Protein AF-A0A946VMZ0-F1 (afdb_monomer_lite)

Radius of gyration: 16.45 Å; chains: 1; bounding box: 35×36×45 Å

Foldseek 3Di:
DVLLLQLLVQLLVQLVVLERESVPTPPDCCCVVPPVVVVVSVVVSVVSVVVDPDDPFSKHWYWDDPDPPDHIDIDIDGSVRSVVVSVLVLLQVQVVVVVVCVVVVDDDDPCGSPDPVVVVVVVVVD

pLDDT: mean 92.33, std 5.89, range [61.5, 97.5]

Sequence (126 aa):
MRHIIERISCVLDGQARGVVDYDCRSRDQLLEANPGSAEDALKGIQDSMDKLGIEAEIPLQVRESVHQDSPAVAIASTLERELMSLVSHTIHHLAIIALLARGAGHQLRSDIGKAPSTIKYERSTS

Secondary structure (DSSP, 8-state):
-HHHHHHHHHHHHHGGGTEEESSS----THHHH-HHHHHHHHHHHHHHHHT----TT-EEEEEE-SSTTSPPEEEEEEHHHHHHHHHHHHHHHHHHHHHHHHHTT----TTTT--HHHHHHHHHT-

Structure (mmCIF, N/CA/C/O backbone):
data_AF-A0A946VMZ0-F1
#
_entry.id   AF-A0A946VMZ0-F1
#
loop_
_atom_site.group_PDB
_atom_site.id
_atom_site.type_symbol
_atom_site.label_atom_id
_atom_site.label_alt_id
_atom_site.label_comp_id
_atom_site.label_asym_id
_atom_site.label_entity_id
_atom_site.label_seq_id
_atom_site.pdbx_PDB_ins_code
_atom_site.Cartn_x
_atom_site.Cartn_y
_atom_site.Cartn_z
_atom_site.occupancy
_atom_site.B_iso_or_equiv
_atom_site.auth_seq_id
_atom_site.auth_comp_id
_atom_site.auth_asym_id
_atom_site.auth_atom_id
_atom_site.pdbx_PDB_model_num
ATOM 1 N N . MET A 1 1 ? -9.215 5.514 2.525 1.00 89.19 1 MET A N 1
ATOM 2 C CA . MET A 1 1 ? -9.293 4.203 1.842 1.00 89.19 1 MET A CA 1
ATOM 3 C C . MET A 1 1 ? -8.661 4.254 0.454 1.00 89.19 1 MET A C 1
ATOM 5 O O . MET A 1 1 ? -7.727 3.500 0.231 1.00 89.19 1 MET A O 1
ATOM 9 N N . ARG A 1 2 ? -9.068 5.193 -0.418 1.00 93.62 2 ARG A N 1
ATOM 10 C CA . ARG A 1 2 ? -8.479 5.436 -1.753 1.00 93.62 2 ARG A CA 1
ATOM 11 C C . ARG A 1 2 ? -6.958 5.251 -1.843 1.00 93.62 2 ARG A C 1
ATOM 13 O O . ARG A 1 2 ? -6.492 4.470 -2.656 1.00 93.62 2 ARG A O 1
ATOM 20 N N . HIS A 1 3 ? -6.194 5.906 -0.966 1.00 92.88 3 HIS A N 1
ATOM 21 C CA . HIS A 1 3 ? -4.729 5.816 -0.982 1.00 92.88 3 HIS A CA 1
ATOM 22 C C . HIS A 1 3 ? -4.183 4.382 -0.837 1.00 92.88 3 HIS A C 1
ATOM 24 O O . HIS A 1 3 ? -3.206 4.035 -1.489 1.00 92.88 3 HIS A O 1
ATOM 30 N N . ILE A 1 4 ? -4.815 3.547 -0.007 1.00 94.31 4 ILE A N 1
ATOM 31 C CA . ILE A 1 4 ? -4.422 2.142 0.179 1.00 94.31 4 ILE A CA 1
ATOM 32 C C . ILE A 1 4 ? -4.699 1.361 -1.108 1.00 94.31 4 ILE A C 1
ATOM 34 O O . ILE A 1 4 ? -3.807 0.692 -1.618 1.00 94.31 4 ILE A O 1
ATOM 38 N N . ILE A 1 5 ? -5.918 1.502 -1.643 1.00 95.44 5 ILE A N 1
ATOM 39 C CA . ILE A 1 5 ? -6.366 0.838 -2.875 1.00 95.44 5 ILE A CA 1
ATOM 40 C C . ILE A 1 5 ? -5.413 1.169 -4.027 1.00 95.44 5 ILE A C 1
ATOM 42 O O . ILE A 1 5 ? -4.857 0.266 -4.637 1.00 95.44 5 ILE A O 1
ATOM 46 N N . GLU A 1 6 ? -5.148 2.455 -4.260 1.00 94.50 6 GLU A N 1
ATOM 47 C CA . GLU A 1 6 ? -4.287 2.914 -5.355 1.00 94.50 6 GLU A CA 1
ATOM 48 C C . GLU A 1 6 ? -2.860 2.362 -5.269 1.00 94.50 6 GLU A C 1
ATOM 50 O O . GLU A 1 6 ? -2.282 2.002 -6.291 1.00 94.50 6 GLU A O 1
ATOM 55 N N . ARG A 1 7 ? -2.282 2.270 -4.063 1.00 94.75 7 ARG A N 1
ATOM 56 C CA . ARG A 1 7 ? -0.937 1.699 -3.903 1.00 94.75 7 ARG A CA 1
ATOM 57 C C . ARG A 1 7 ? -0.907 0.206 -4.206 1.00 94.75 7 ARG A C 1
ATOM 59 O O . ARG A 1 7 ? 0.049 -0.252 -4.826 1.00 94.75 7 ARG A O 1
ATOM 66 N N . ILE A 1 8 ? -1.933 -0.538 -3.793 1.00 95.00 8 ILE A N 1
ATOM 67 C CA . ILE A 1 8 ? -2.035 -1.964 -4.119 1.00 95.00 8 ILE A CA 1
ATOM 68 C C . ILE A 1 8 ? -2.197 -2.137 -5.633 1.00 95.00 8 ILE A C 1
ATOM 70 O O . ILE A 1 8 ? -1.486 -2.945 -6.226 1.00 95.00 8 ILE A O 1
ATOM 74 N N . SER A 1 9 ? -3.047 -1.328 -6.274 1.00 94.19 9 SER A N 1
ATOM 75 C CA . SER A 1 9 ? -3.213 -1.331 -7.732 1.00 94.19 9 SER A CA 1
ATOM 76 C C . SER A 1 9 ? -1.899 -1.059 -8.469 1.00 94.19 9 SER A C 1
ATOM 78 O O . SER A 1 9 ? -1.568 -1.803 -9.382 1.00 94.19 9 SER A O 1
ATOM 80 N N . CYS A 1 10 ? -1.085 -0.087 -8.032 1.00 94.88 10 CYS A N 1
ATOM 81 C CA . CYS A 1 10 ? 0.236 0.163 -8.629 1.00 94.88 10 CYS A CA 1
ATOM 82 C C . CYS A 1 10 ? 1.135 -1.084 -8.645 1.00 94.88 10 CYS A C 1
ATOM 84 O O . CYS A 1 10 ? 1.838 -1.315 -9.629 1.00 94.88 10 CYS A O 1
ATOM 86 N N . VAL A 1 11 ? 1.125 -1.883 -7.572 1.00 94.19 11 VAL A N 1
ATOM 87 C CA . VAL A 1 11 ? 1.912 -3.125 -7.502 1.00 94.19 11 VAL A CA 1
ATOM 88 C C . VAL A 1 11 ? 1.310 -4.202 -8.4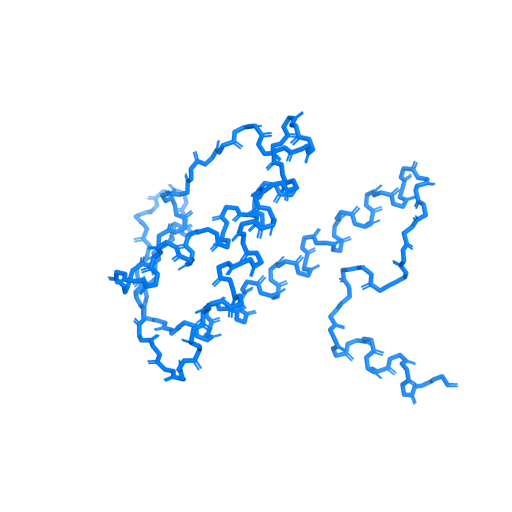00 1.00 94.19 11 VAL A C 1
ATOM 90 O O . VAL A 1 11 ? 2.036 -4.804 -9.189 1.00 94.19 11 VAL A O 1
ATOM 93 N N . LEU A 1 12 ? -0.008 -4.408 -8.340 1.00 92.06 12 LEU A N 1
ATOM 94 C CA . LEU A 1 12 ? -0.703 -5.416 -9.147 1.00 92.06 12 LEU A CA 1
ATOM 95 C C . LEU A 1 12 ? -0.589 -5.156 -10.656 1.00 92.06 12 LEU A C 1
ATOM 97 O O . LEU A 1 12 ? -0.406 -6.099 -11.425 1.00 92.06 12 LEU A O 1
ATOM 101 N N . ASP A 1 13 ? -0.639 -3.891 -11.071 1.00 91.06 13 ASP A N 1
ATOM 102 C CA . ASP A 1 13 ? -0.489 -3.480 -12.469 1.00 91.06 13 ASP A CA 1
ATOM 103 C C . ASP A 1 13 ? 0.983 -3.467 -12.905 1.00 91.06 13 ASP A C 1
ATOM 105 O O . ASP A 1 13 ? 1.312 -3.689 -14.074 1.00 91.06 13 ASP A O 1
ATOM 109 N N . GLY A 1 14 ? 1.882 -3.144 -11.974 1.00 90.56 14 GLY A N 1
ATOM 110 C CA . GLY A 1 14 ? 3.307 -2.968 -12.229 1.00 90.56 14 GLY A CA 1
ATOM 111 C C . GLY A 1 14 ? 4.104 -4.268 -12.272 1.00 90.56 14 GLY A C 1
ATOM 112 O O . GLY A 1 14 ? 5.058 -4.372 -13.047 1.00 90.56 14 GLY A O 1
ATOM 113 N N . GLN A 1 15 ? 3.694 -5.279 -11.501 1.00 88.81 15 GLN A N 1
ATOM 114 C CA . GLN A 1 15 ? 4.433 -6.537 -11.368 1.00 88.81 15 GLN A CA 1
ATOM 115 C C . GLN A 1 15 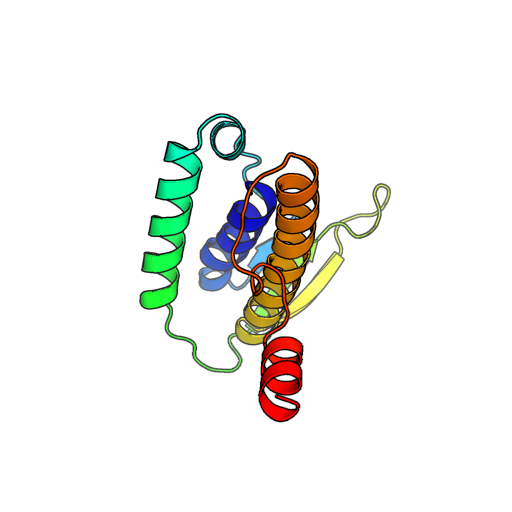? 4.630 -7.264 -12.701 1.00 88.81 15 GLN A C 1
ATOM 117 O O . GLN A 1 15 ? 5.727 -7.731 -12.985 1.00 88.81 15 GLN A O 1
ATOM 122 N N . ALA A 1 16 ? 3.615 -7.276 -13.573 1.00 86.81 16 ALA A N 1
ATOM 123 C CA . ALA A 1 16 ? 3.695 -7.944 -14.872 1.00 86.81 16 ALA A CA 1
ATOM 124 C C . ALA A 1 16 ? 4.701 -7.266 -15.819 1.00 86.81 16 ALA A C 1
ATOM 126 O O . ALA A 1 16 ? 5.193 -7.886 -16.758 1.00 86.81 16 ALA A O 1
ATOM 127 N N . ARG A 1 17 ? 5.008 -5.984 -15.576 1.00 90.19 17 ARG A N 1
ATOM 128 C CA . ARG A 1 17 ? 5.975 -5.188 -16.344 1.00 90.19 17 ARG A CA 1
ATOM 129 C C . ARG A 1 17 ? 7.344 -5.098 -15.666 1.00 90.19 17 ARG A C 1
ATOM 131 O O . ARG A 1 17 ? 8.240 -4.477 -16.227 1.00 90.19 17 ARG A O 1
ATOM 138 N N . GLY A 1 18 ? 7.495 -5.646 -14.460 1.00 93.38 18 GLY A N 1
ATOM 139 C CA . GLY A 1 18 ? 8.697 -5.481 -13.642 1.00 93.38 18 GLY A CA 1
ATOM 140 C C . GLY A 1 18 ? 8.912 -4.055 -13.116 1.00 93.38 18 GLY A C 1
ATOM 141 O O . GLY A 1 18 ? 10.000 -3.748 -12.636 1.00 93.38 18 GLY A O 1
ATOM 142 N N . VAL A 1 19 ? 7.915 -3.165 -13.217 1.00 95.62 19 VAL A N 1
ATOM 143 C CA . VAL A 1 19 ? 8.041 -1.749 -12.831 1.00 95.62 19 VAL A CA 1
ATOM 144 C C . VAL A 1 19 ? 6.805 -1.289 -12.072 1.00 95.62 19 VAL A C 1
ATOM 146 O O . VAL A 1 19 ? 5.703 -1.275 -12.620 1.00 95.62 19 VAL A O 1
ATOM 149 N N . VAL A 1 20 ? 7.007 -0.841 -10.836 1.00 96.19 20 VAL A N 1
ATOM 150 C CA . VAL A 1 20 ? 5.979 -0.231 -9.988 1.00 96.19 20 VAL A CA 1
ATOM 151 C C . VAL A 1 20 ? 6.260 1.261 -9.884 1.00 96.19 20 VAL A C 1
ATOM 153 O O . VAL A 1 20 ? 7.307 1.664 -9.390 1.00 96.19 20 VAL A O 1
ATOM 156 N N . ASP A 1 21 ? 5.322 2.089 -10.332 1.00 95.00 21 ASP A N 1
ATOM 157 C CA . ASP A 1 21 ? 5.411 3.544 -10.212 1.00 95.00 21 ASP A CA 1
ATOM 158 C C . ASP A 1 21 ? 4.287 4.062 -9.311 1.00 95.00 21 ASP A C 1
ATOM 160 O O . ASP A 1 21 ? 3.114 4.073 -9.698 1.00 95.00 21 ASP A O 1
ATOM 164 N N . TYR A 1 22 ? 4.646 4.482 -8.097 1.00 94.12 22 TYR A N 1
ATOM 165 C CA . TYR A 1 22 ? 3.689 4.984 -7.110 1.00 94.12 22 TYR A CA 1
ATOM 166 C C . TYR A 1 22 ? 3.211 6.417 -7.398 1.00 94.12 22 TYR A C 1
ATOM 168 O O . TYR A 1 22 ? 2.183 6.843 -6.848 1.00 94.12 22 TYR A O 1
ATOM 176 N N . ASP A 1 23 ? 3.904 7.150 -8.274 1.00 91.44 23 ASP A N 1
ATOM 177 C CA . ASP A 1 23 ? 3.512 8.496 -8.695 1.00 91.44 23 ASP A CA 1
ATOM 178 C C . ASP A 1 23 ? 2.460 8.457 -9.809 1.00 91.44 23 ASP A C 1
ATOM 180 O O . ASP A 1 23 ? 1.549 9.291 -9.812 1.00 91.44 23 ASP A O 1
ATOM 184 N N . CYS A 1 24 ? 2.520 7.451 -10.692 1.00 88.19 24 CYS A N 1
ATOM 185 C CA . CYS A 1 24 ? 1.557 7.216 -11.784 1.00 88.19 24 CYS A CA 1
ATOM 186 C C . CYS A 1 24 ? 0.226 6.572 -11.349 1.00 88.19 24 CYS A C 1
ATOM 188 O O . CYS A 1 24 ? -0.499 6.014 -12.173 1.00 88.19 24 CYS A O 1
ATOM 190 N N . ARG A 1 25 ? -0.133 6.645 -10.065 1.00 86.62 25 ARG A N 1
ATOM 191 C CA . ARG A 1 25 ? -1.431 6.151 -9.582 1.00 86.62 25 ARG A CA 1
ATOM 192 C C . ARG A 1 25 ? -2.607 6.947 -10.163 1.00 86.62 25 ARG A C 1
ATOM 194 O O . ARG A 1 25 ? -2.491 8.148 -10.400 1.00 86.62 25 ARG A O 1
ATOM 201 N N . SER A 1 26 ? -3.759 6.291 -10.317 1.00 84.31 26 SER A N 1
ATOM 202 C CA . SER A 1 26 ? -4.945 6.833 -11.007 1.00 84.31 26 SER A CA 1
ATOM 203 C C . SER A 1 26 ? -5.565 8.075 -10.358 1.00 84.31 26 SER A C 1
ATOM 205 O O . SER A 1 26 ? -6.161 8.888 -11.061 1.00 84.31 26 SER A O 1
ATOM 207 N N . ARG A 1 27 ? -5.416 8.248 -9.036 1.00 88.62 27 ARG A N 1
ATOM 208 C CA . ARG A 1 27 ? -6.032 9.343 -8.259 1.00 88.62 27 ARG A CA 1
ATOM 209 C C . ARG A 1 27 ? -7.556 9.407 -8.428 1.00 88.62 27 ARG A C 1
ATOM 211 O O . ARG A 1 27 ? -8.126 10.495 -8.493 1.00 88.62 27 ARG A O 1
ATOM 218 N N . ASP A 1 28 ? -8.205 8.247 -8.495 1.00 90.31 28 ASP A N 1
ATOM 219 C CA . ASP A 1 28 ? -9.636 8.141 -8.775 1.00 90.31 28 ASP A CA 1
ATOM 220 C C . ASP A 1 28 ? -10.483 8.648 -7.597 1.00 90.31 28 ASP A C 1
ATOM 222 O O . ASP A 1 28 ? -10.572 8.025 -6.536 1.00 90.31 28 ASP A O 1
ATOM 226 N N . GLN A 1 29 ? -11.134 9.794 -7.798 1.00 90.38 29 GLN A N 1
ATOM 227 C CA . GLN A 1 29 ? -11.975 10.442 -6.794 1.00 90.38 29 GLN A CA 1
ATOM 228 C C . GLN A 1 29 ? -13.221 9.622 -6.431 1.00 90.38 29 GLN A C 1
ATOM 230 O O . GLN A 1 29 ? -13.751 9.782 -5.329 1.00 90.38 29 GLN A O 1
ATOM 235 N N . LEU A 1 30 ? -13.680 8.713 -7.300 1.00 91.62 30 LEU A N 1
ATOM 236 C CA . LEU A 1 30 ? -14.837 7.864 -7.009 1.00 91.62 30 LEU A CA 1
ATOM 237 C C . LEU A 1 30 ? -14.567 6.920 -5.836 1.00 91.62 30 LEU A C 1
ATOM 239 O O . LEU A 1 30 ? -15.468 6.676 -5.036 1.00 91.62 30 LEU A O 1
ATOM 243 N N . LEU A 1 31 ? -13.318 6.475 -5.663 1.00 91.88 31 LEU A N 1
ATOM 244 C CA . LEU A 1 31 ? -12.896 5.644 -4.527 1.00 91.88 31 LEU A CA 1
ATOM 245 C C . LEU A 1 31 ? -12.991 6.365 -3.173 1.00 91.88 31 LEU A C 1
ATOM 247 O O . LEU A 1 31 ? -12.900 5.730 -2.120 1.00 91.88 31 LEU A O 1
ATOM 251 N N . GLU A 1 32 ? -13.102 7.691 -3.182 1.00 89.56 32 GLU A N 1
ATOM 252 C CA . GLU A 1 32 ? -13.266 8.514 -1.985 1.00 89.56 32 GLU A CA 1
ATOM 253 C C . GLU A 1 32 ? -14.725 8.927 -1.777 1.00 89.56 32 GLU A C 1
ATOM 255 O O . GLU A 1 32 ? -15.212 8.905 -0.649 1.00 89.56 32 GLU A O 1
ATOM 260 N N . ALA A 1 33 ? -15.431 9.256 -2.862 1.00 90.38 33 ALA A N 1
ATOM 261 C CA . ALA A 1 33 ? -16.803 9.751 -2.812 1.00 90.38 33 ALA A CA 1
ATOM 262 C C . ALA A 1 33 ? -17.869 8.646 -2.705 1.00 90.38 33 ALA A C 1
ATOM 264 O O . ALA A 1 33 ? -18.974 8.916 -2.235 1.00 90.38 33 ALA A O 1
ATOM 265 N N . ASN A 1 34 ? -17.569 7.420 -3.147 1.00 94.19 34 ASN A N 1
ATOM 266 C CA . ASN A 1 34 ? -18.538 6.330 -3.214 1.00 94.19 34 ASN A CA 1
ATOM 267 C C . ASN A 1 34 ? -18.018 5.059 -2.512 1.00 94.19 34 ASN A C 1
ATOM 269 O O . ASN A 1 34 ? -17.119 4.391 -3.034 1.00 94.19 34 ASN A O 1
ATOM 273 N N . PRO A 1 35 ? -18.612 4.666 -1.367 1.00 92.06 35 PRO A N 1
ATOM 274 C CA . PRO A 1 35 ? -18.265 3.423 -0.681 1.00 92.06 35 PRO A CA 1
ATOM 275 C C . PRO A 1 35 ? -18.391 2.174 -1.562 1.00 92.06 35 PRO A C 1
ATOM 277 O O . PRO A 1 35 ? -17.526 1.308 -1.489 1.00 92.06 35 PRO A O 1
ATOM 280 N N . GLY A 1 36 ? -19.398 2.105 -2.440 1.00 95.94 36 GLY A N 1
ATOM 281 C CA . GLY A 1 36 ? -19.585 0.970 -3.350 1.00 95.94 36 GLY A CA 1
ATOM 282 C C . GLY A 1 36 ? -18.428 0.819 -4.339 1.00 95.94 36 GLY A C 1
ATOM 283 O O . GLY A 1 36 ? -17.922 -0.280 -4.536 1.00 95.94 36 GLY A O 1
ATOM 284 N N . SER A 1 37 ? -17.918 1.931 -4.879 1.00 93.69 37 SER A N 1
ATOM 285 C CA . SER A 1 37 ? -16.734 1.912 -5.750 1.00 93.69 37 SER A CA 1
ATOM 286 C C . SER A 1 37 ? -15.481 1.434 -5.009 1.00 93.69 37 SER A C 1
ATOM 288 O O . SER A 1 37 ? -14.674 0.699 -5.574 1.00 93.69 37 SER A O 1
ATOM 290 N N . ALA A 1 38 ? -15.320 1.813 -3.737 1.00 93.75 38 ALA A N 1
ATOM 291 C CA . ALA A 1 38 ? -14.219 1.321 -2.913 1.00 93.75 38 ALA A CA 1
ATOM 292 C C . ALA A 1 38 ? -14.356 -0.180 -2.597 1.00 93.75 38 ALA A C 1
ATOM 294 O O . ALA A 1 38 ? -13.360 -0.900 -2.635 1.00 93.75 38 ALA A O 1
ATOM 295 N N . GLU A 1 39 ? -15.566 -0.661 -2.308 1.00 95.94 39 GLU A N 1
ATOM 296 C CA . GLU A 1 39 ? -15.837 -2.085 -2.086 1.00 95.94 39 GLU A CA 1
ATOM 297 C C . GLU A 1 39 ? -15.532 -2.928 -3.324 1.00 95.94 39 GLU A C 1
ATOM 299 O O . GLU A 1 39 ? -14.870 -3.960 -3.215 1.00 95.94 39 GLU A O 1
ATOM 304 N N . ASP A 1 40 ? -15.973 -2.490 -4.500 1.00 96.31 40 ASP A N 1
ATOM 305 C CA . ASP A 1 40 ? -15.740 -3.220 -5.745 1.00 96.31 40 ASP A CA 1
ATOM 306 C C . ASP A 1 40 ? -14.253 -3.247 -6.117 1.00 96.31 40 ASP A C 1
ATOM 308 O O . ASP A 1 40 ? -13.732 -4.295 -6.505 1.00 96.31 40 ASP A O 1
ATOM 312 N N . ALA A 1 41 ? -13.532 -2.144 -5.898 1.00 95.38 41 ALA A N 1
ATOM 313 C CA . ALA A 1 41 ? -12.081 -2.117 -6.061 1.00 95.38 41 ALA A CA 1
ATOM 314 C C . ALA A 1 41 ? -11.369 -3.081 -5.094 1.00 95.38 41 ALA A C 1
ATOM 316 O O . ALA A 1 41 ? -10.436 -3.778 -5.491 1.00 95.38 41 ALA A O 1
ATOM 317 N N . LEU A 1 42 ? -11.819 -3.168 -3.836 1.00 95.25 42 LEU A N 1
ATOM 318 C CA . LEU A 1 42 ? -11.261 -4.107 -2.858 1.00 95.25 42 LEU A CA 1
ATOM 319 C C . LEU A 1 42 ? -11.520 -5.569 -3.242 1.00 95.25 42 LEU A C 1
ATOM 321 O O . LEU A 1 42 ? -10.612 -6.386 -3.098 1.00 95.25 42 LE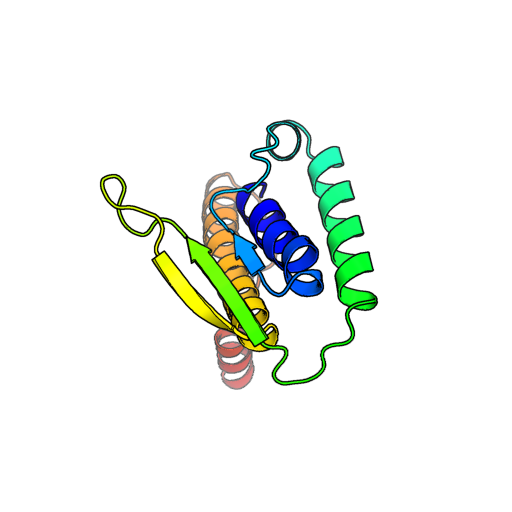U A O 1
ATOM 325 N N . LYS A 1 43 ? -12.708 -5.900 -3.764 1.00 96.25 43 LYS A N 1
ATOM 326 C CA . LYS A 1 43 ? -13.001 -7.246 -4.293 1.00 96.25 43 LYS A CA 1
ATOM 327 C C . LYS A 1 43 ? -12.084 -7.587 -5.470 1.00 96.25 43 LYS A C 1
ATOM 329 O O . LYS A 1 43 ? -11.473 -8.647 -5.478 1.00 96.25 43 LYS A O 1
ATOM 334 N N . GLY A 1 44 ? -11.908 -6.661 -6.416 1.00 95.62 44 GLY A N 1
ATOM 335 C CA . GLY A 1 44 ? -10.997 -6.863 -7.548 1.00 95.62 44 GLY A CA 1
ATOM 336 C C . GLY A 1 44 ? -9.538 -7.060 -7.123 1.00 95.62 44 GLY A C 1
ATOM 337 O O . GLY A 1 44 ? -8.825 -7.889 -7.692 1.00 95.62 44 GLY A O 1
ATOM 338 N N . ILE A 1 45 ? -9.097 -6.341 -6.086 1.00 94.31 45 ILE A N 1
ATOM 339 C CA . ILE A 1 45 ? -7.784 -6.548 -5.465 1.00 94.31 45 ILE A CA 1
ATOM 340 C C . ILE A 1 45 ? -7.687 -7.949 -4.855 1.00 94.31 45 ILE A C 1
ATOM 342 O O . ILE A 1 45 ? -6.697 -8.631 -5.103 1.00 94.31 45 ILE A O 1
ATOM 346 N N . GLN A 1 46 ? -8.688 -8.390 -4.087 1.00 93.75 46 GLN A N 1
ATOM 347 C CA . GLN A 1 46 ? -8.712 -9.734 -3.495 1.00 93.75 46 GLN A CA 1
ATOM 348 C C . GLN A 1 46 ? -8.602 -10.815 -4.573 1.00 93.75 46 GLN A C 1
ATOM 350 O O . GLN A 1 46 ? -7.693 -11.637 -4.513 1.00 93.75 46 GLN A O 1
ATOM 355 N N . ASP A 1 47 ? -9.422 -10.733 -5.622 1.00 93.62 47 ASP A N 1
ATOM 356 C CA . ASP A 1 47 ? -9.397 -11.687 -6.734 1.00 93.62 47 ASP A CA 1
ATOM 357 C C . ASP A 1 47 ? -8.039 -11.722 -7.452 1.00 93.62 47 ASP A C 1
ATOM 359 O O . ASP A 1 47 ? -7.611 -12.766 -7.946 1.00 93.62 47 ASP A O 1
ATOM 363 N N . SER A 1 48 ? -7.373 -10.570 -7.560 1.00 91.50 48 SER A N 1
ATOM 364 C CA . SER A 1 48 ? -6.051 -10.458 -8.182 1.00 91.50 48 SER A CA 1
ATOM 365 C C . SER A 1 48 ? -4.960 -11.055 -7.297 1.00 91.50 48 SER A C 1
ATOM 367 O O . SER A 1 48 ? -4.070 -11.732 -7.802 1.00 91.50 48 SER A O 1
ATOM 369 N N . MET A 1 49 ? -5.048 -10.837 -5.984 1.00 89.00 49 MET A N 1
ATOM 370 C CA . MET A 1 49 ? -4.129 -11.400 -4.995 1.00 89.00 49 MET A CA 1
ATOM 371 C C . MET A 1 49 ? -4.275 -12.921 -4.884 1.00 89.00 49 MET A C 1
ATOM 373 O O . MET A 1 49 ? -3.268 -13.615 -4.811 1.00 89.00 49 MET A O 1
ATOM 377 N N . ASP A 1 50 ? -5.495 -13.456 -4.949 1.00 89.12 50 ASP A N 1
ATOM 378 C CA . ASP A 1 50 ? -5.741 -14.906 -4.914 1.00 89.12 50 ASP A CA 1
ATOM 379 C C . ASP A 1 50 ? -5.179 -15.625 -6.150 1.00 89.12 50 ASP A C 1
ATOM 381 O O . ASP A 1 50 ? -4.793 -16.793 -6.091 1.00 89.12 50 ASP A O 1
ATOM 385 N N . LYS A 1 51 ? -5.113 -14.920 -7.283 1.00 88.25 51 LYS A N 1
ATOM 386 C CA . LYS A 1 51 ? -4.506 -15.410 -8.530 1.00 88.25 51 LYS A CA 1
ATOM 387 C C . LYS A 1 51 ? -3.007 -15.150 -8.598 1.00 88.25 51 LYS A C 1
ATOM 389 O O . LYS A 1 51 ? -2.353 -15.640 -9.520 1.00 88.25 51 LYS A O 1
ATOM 394 N N . LEU A 1 52 ? -2.471 -14.352 -7.679 1.00 83.88 52 LEU A N 1
ATOM 395 C CA . LEU A 1 52 ? -1.078 -13.971 -7.711 1.00 83.88 52 LEU A CA 1
ATOM 396 C C . LEU A 1 52 ? -0.218 -15.161 -7.286 1.00 83.88 52 LEU A C 1
ATOM 398 O O . LEU A 1 52 ? -0.148 -15.520 -6.113 1.00 83.88 52 LEU A O 1
ATOM 402 N N . GLY A 1 53 ? 0.463 -15.767 -8.257 1.00 75.25 53 GLY A N 1
ATOM 403 C CA . GLY A 1 53 ? 1.538 -16.709 -7.982 1.00 75.25 53 GLY A CA 1
ATOM 404 C C . GLY A 1 53 ? 2.709 -15.961 -7.356 1.00 75.25 53 GLY A C 1
ATOM 405 O O . GLY A 1 53 ? 3.471 -15.309 -8.065 1.0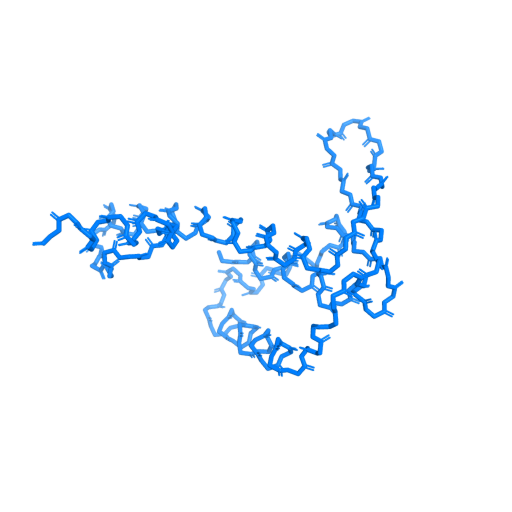0 75.25 53 GLY A O 1
ATOM 406 N N . ILE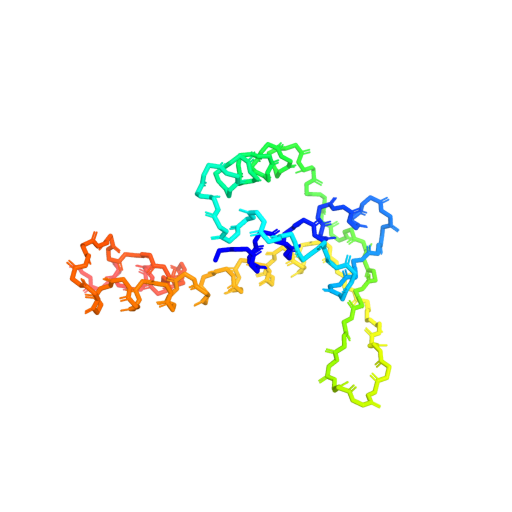 A 1 54 ? 2.840 -16.022 -6.030 1.00 68.25 54 ILE A N 1
ATOM 407 C CA . ILE A 1 54 ? 4.002 -15.461 -5.337 1.00 68.25 54 ILE A CA 1
ATOM 408 C C . ILE A 1 54 ? 5.143 -16.469 -5.466 1.00 68.25 54 ILE A C 1
ATOM 410 O O . ILE A 1 54 ? 5.338 -17.333 -4.611 1.00 68.25 54 ILE A O 1
ATOM 414 N N . GLU A 1 55 ? 5.883 -16.372 -6.564 1.00 71.44 55 GLU A N 1
ATOM 415 C CA . GLU A 1 55 ? 7.232 -16.922 -6.625 1.00 71.44 55 GLU A CA 1
ATOM 416 C C . GLU A 1 55 ? 8.160 -15.978 -5.855 1.00 71.44 55 GLU A C 1
ATOM 418 O O . GLU A 1 55 ? 8.045 -14.754 -5.958 1.00 71.44 55 GLU A O 1
ATOM 423 N N . ALA A 1 56 ? 9.041 -16.536 -5.026 1.00 66.25 56 ALA A N 1
ATOM 424 C CA . ALA A 1 56 ? 10.011 -15.727 -4.303 1.00 66.25 56 ALA A CA 1
ATOM 425 C C . ALA A 1 56 ? 10.960 -15.037 -5.297 1.00 66.25 56 ALA A C 1
ATOM 427 O O . ALA A 1 56 ? 11.388 -15.654 -6.269 1.00 66.25 56 ALA A O 1
ATOM 428 N N . GLU A 1 57 ? 11.314 -13.784 -5.010 1.00 80.88 57 GLU A N 1
ATOM 429 C CA . GLU A 1 57 ? 12.359 -13.008 -5.685 1.00 80.88 57 GLU A CA 1
ATOM 430 C C . GLU A 1 57 ? 12.001 -12.474 -7.081 1.00 80.88 57 GLU A C 1
ATOM 432 O O . GLU A 1 57 ? 12.900 -12.181 -7.869 1.00 80.88 57 GLU A O 1
ATOM 437 N N . ILE A 1 58 ? 10.714 -12.265 -7.397 1.00 89.69 58 ILE A N 1
ATOM 438 C CA . ILE A 1 58 ? 10.325 -11.582 -8.647 1.00 89.69 58 ILE A CA 1
ATOM 439 C C . ILE A 1 58 ? 10.901 -10.154 -8.626 1.00 89.69 58 ILE A C 1
ATOM 441 O O . ILE A 1 58 ? 10.460 -9.339 -7.807 1.00 89.69 58 ILE A O 1
ATOM 445 N N . PRO A 1 59 ? 11.868 -9.814 -9.502 1.00 94.06 59 PRO A N 1
ATOM 446 C CA . PRO A 1 59 ? 12.555 -8.533 -9.442 1.00 94.06 59 PRO A CA 1
ATOM 447 C C . PRO A 1 59 ? 11.650 -7.405 -9.939 1.00 94.06 59 PRO A C 1
ATOM 449 O O . PRO A 1 59 ? 10.997 -7.522 -10.977 1.00 94.06 59 PRO A O 1
ATOM 452 N N . LEU A 1 60 ? 11.656 -6.285 -9.219 1.00 95.62 60 LEU A N 1
ATOM 453 C CA . LEU A 1 60 ? 10.915 -5.076 -9.565 1.00 95.62 60 LEU A CA 1
ATOM 454 C C . LEU A 1 60 ? 11.837 -3.856 -9.552 1.00 95.62 60 LEU A C 1
ATOM 456 O O . LEU A 1 60 ? 12.739 -3.738 -8.722 1.00 95.62 60 LEU A O 1
ATOM 460 N N . GLN A 1 61 ? 11.560 -2.895 -10.424 1.00 97.50 61 GLN A N 1
ATOM 461 C CA . GLN A 1 61 ? 12.025 -1.524 -10.270 1.00 97.50 61 GLN A CA 1
ATOM 462 C C . GLN A 1 61 ? 10.884 -0.678 -9.704 1.00 97.50 61 GLN A C 1
ATOM 464 O O . GLN A 1 61 ? 9.815 -0.580 -10.302 1.00 97.50 61 GLN A O 1
ATOM 469 N N . VAL A 1 62 ? 11.111 -0.057 -8.553 1.00 97.00 62 VAL A N 1
ATOM 470 C CA . VAL A 1 62 ? 10.128 0.792 -7.877 1.00 97.00 62 VAL A CA 1
ATOM 471 C C . VAL A 1 62 ? 10.507 2.247 -8.077 1.00 97.00 62 VAL A C 1
ATOM 473 O O . VAL A 1 62 ? 11.660 2.613 -7.854 1.00 97.00 62 VAL A O 1
ATOM 476 N N . ARG A 1 63 ? 9.540 3.073 -8.476 1.00 96.19 63 ARG A N 1
ATOM 477 C CA . ARG A 1 63 ? 9.703 4.509 -8.688 1.00 96.19 63 ARG A CA 1
ATOM 478 C C . ARG A 1 63 ? 8.753 5.309 -7.804 1.00 96.19 63 ARG A C 1
ATOM 480 O O . ARG A 1 63 ? 7.552 5.041 -7.789 1.00 96.19 63 ARG A O 1
ATOM 487 N N . GLU A 1 64 ? 9.294 6.293 -7.091 1.00 95.25 64 GLU A N 1
ATOM 488 C CA . GLU A 1 64 ? 8.514 7.202 -6.243 1.00 95.25 64 GLU A CA 1
ATOM 489 C C . GLU A 1 64 ? 9.251 8.532 -6.017 1.00 95.25 64 GLU A C 1
ATOM 491 O O . GLU A 1 64 ? 10.477 8.578 -5.863 1.00 95.25 64 GLU A O 1
ATOM 496 N N . SER A 1 65 ? 8.500 9.631 -5.984 1.00 94.69 65 SER A N 1
ATOM 497 C CA . SER A 1 65 ? 9.004 10.947 -5.598 1.00 94.69 65 SER A CA 1
ATOM 498 C C . SER A 1 65 ? 9.190 11.017 -4.083 1.00 94.69 65 SER A C 1
ATOM 500 O O . SER A 1 65 ? 8.227 10.965 -3.322 1.00 94.69 65 SER A O 1
ATOM 502 N N . VAL A 1 66 ? 10.440 11.169 -3.636 1.00 93.06 66 VAL A N 1
ATOM 503 C CA . VAL A 1 66 ? 10.790 11.265 -2.202 1.00 93.06 66 VAL A CA 1
ATOM 504 C C . VAL A 1 66 ? 10.955 12.707 -1.712 1.00 93.06 66 VAL A C 1
ATOM 506 O O . VAL A 1 66 ? 10.977 12.958 -0.510 1.00 93.06 66 VAL A O 1
ATOM 509 N N . HIS A 1 67 ? 11.080 13.660 -2.636 1.00 94.38 67 HIS A N 1
ATOM 510 C CA . HIS A 1 67 ? 11.162 15.090 -2.360 1.00 94.38 67 HIS A CA 1
ATOM 511 C C . HIS A 1 67 ? 10.445 15.857 -3.475 1.00 94.38 67 HIS A C 1
ATOM 513 O O . HIS A 1 67 ? 10.617 15.530 -4.645 1.00 94.38 67 HIS A O 1
ATOM 519 N N . GLN A 1 68 ? 9.655 16.871 -3.117 1.00 91.56 68 GLN A N 1
ATOM 520 C CA . GLN A 1 68 ? 8.754 17.573 -4.044 1.00 91.56 68 GLN A CA 1
ATOM 521 C C . GLN A 1 68 ? 9.479 18.298 -5.193 1.00 91.56 68 GLN A C 1
ATOM 523 O O . GLN A 1 68 ? 8.939 18.405 -6.288 1.00 91.56 68 GLN A O 1
ATOM 528 N N . ASP A 1 69 ? 10.706 18.764 -4.944 1.00 95.25 69 ASP A N 1
ATOM 529 C CA . ASP A 1 69 ? 11.513 19.517 -5.914 1.00 95.25 69 ASP A CA 1
ATOM 530 C C . ASP A 1 69 ? 12.562 18.643 -6.624 1.00 95.25 69 ASP A C 1
ATOM 532 O O . ASP A 1 69 ? 13.404 19.151 -7.364 1.00 95.25 69 ASP A O 1
ATOM 536 N N . SER A 1 70 ? 12.541 17.328 -6.388 1.00 93.12 70 SER A N 1
ATOM 537 C CA . SER A 1 70 ? 13.490 16.381 -6.974 1.00 93.12 70 SER A CA 1
ATOM 538 C C . SER A 1 70 ? 12.777 15.419 -7.926 1.00 93.12 70 SER A C 1
ATOM 540 O O . SER A 1 70 ? 11.613 15.089 -7.703 1.00 93.12 70 SER A O 1
ATOM 542 N N . PRO A 1 71 ? 13.463 14.908 -8.965 1.00 92.75 71 PRO A N 1
ATOM 543 C CA . PRO A 1 71 ? 12.930 13.817 -9.769 1.00 92.75 71 PRO A CA 1
ATOM 544 C C . PRO A 1 71 ? 12.603 12.586 -8.915 1.00 92.75 71 PRO A C 1
ATOM 546 O O . PRO A 1 71 ? 13.233 12.347 -7.880 1.00 92.75 71 PRO A O 1
ATOM 549 N N . ALA A 1 72 ? 11.664 11.771 -9.397 1.00 93.94 72 ALA A N 1
ATOM 550 C CA . ALA A 1 72 ? 11.362 10.487 -8.785 1.00 93.94 72 ALA A CA 1
ATOM 551 C C . ALA A 1 72 ? 12.610 9.596 -8.730 1.00 93.94 72 ALA A C 1
ATOM 553 O O . ALA A 1 72 ? 13.385 9.512 -9.688 1.00 93.94 72 ALA A O 1
ATOM 554 N N . VAL A 1 73 ? 12.787 8.913 -7.605 1.00 95.88 73 VAL A N 1
ATOM 555 C CA . VAL A 1 73 ? 13.885 7.969 -7.409 1.00 95.88 73 VAL A CA 1
ATOM 556 C C . VAL A 1 73 ? 13.424 6.602 -7.889 1.00 95.88 73 VAL A C 1
ATOM 558 O O . VAL A 1 73 ? 12.297 6.204 -7.610 1.00 95.88 73 VAL A O 1
ATOM 561 N N . ALA A 1 74 ? 14.295 5.886 -8.601 1.00 96.62 74 ALA A N 1
ATOM 562 C CA . ALA A 1 74 ? 14.077 4.499 -8.986 1.00 96.62 74 ALA A CA 1
ATOM 563 C C . ALA A 1 74 ? 15.033 3.585 -8.209 1.00 96.62 74 ALA A C 1
ATOM 565 O O . ALA A 1 74 ? 16.245 3.806 -8.220 1.00 96.62 74 ALA A O 1
ATOM 566 N N . ILE A 1 75 ? 14.497 2.559 -7.552 1.00 96.81 75 ILE A N 1
ATOM 567 C CA . ILE A 1 75 ? 15.264 1.586 -6.766 1.00 96.81 75 ILE A CA 1
ATOM 568 C C . ILE A 1 75 ? 14.906 0.158 -7.168 1.00 96.81 75 ILE A C 1
ATOM 570 O O . ILE A 1 75 ? 13.783 -0.121 -7.586 1.00 96.81 75 ILE A O 1
ATOM 574 N N . ALA A 1 76 ? 15.866 -0.755 -7.035 1.00 97.38 76 ALA A N 1
ATOM 575 C CA . ALA A 1 76 ? 15.597 -2.181 -7.161 1.00 97.38 76 ALA A CA 1
ATOM 576 C C . ALA A 1 76 ? 14.852 -2.687 -5.915 1.00 97.38 76 ALA A C 1
ATOM 578 O O . ALA A 1 76 ? 15.191 -2.318 -4.788 1.00 97.38 76 ALA A O 1
ATOM 579 N N . SER A 1 77 ? 13.855 -3.537 -6.130 1.00 96.06 77 SER A N 1
ATOM 580 C CA . SER A 1 77 ? 13.076 -4.225 -5.102 1.00 96.06 77 SER A CA 1
ATOM 581 C C . SER A 1 77 ? 12.646 -5.598 -5.628 1.00 96.06 77 SER A C 1
ATOM 583 O O . SER A 1 77 ? 13.066 -6.031 -6.704 1.00 96.06 77 SER A O 1
ATOM 585 N N . THR A 1 78 ? 11.799 -6.283 -4.876 1.00 94.88 78 THR A N 1
ATOM 586 C CA . THR A 1 78 ? 11.163 -7.537 -5.282 1.00 94.88 78 THR A CA 1
ATOM 587 C C . THR A 1 78 ? 9.675 -7.500 -4.968 1.00 94.88 78 THR A C 1
ATOM 589 O O . THR A 1 78 ? 9.232 -6.711 -4.126 1.00 94.88 78 THR A O 1
ATOM 592 N N . LEU A 1 79 ? 8.885 -8.348 -5.628 1.00 93.12 79 LEU A N 1
ATOM 593 C CA . LEU A 1 79 ? 7.446 -8.416 -5.384 1.00 93.12 79 LEU A CA 1
ATOM 594 C C . LEU A 1 79 ? 7.144 -8.709 -3.913 1.00 93.12 79 LEU A C 1
ATOM 596 O O . LEU A 1 79 ? 6.349 -7.994 -3.309 1.00 93.12 79 LEU A O 1
ATOM 600 N N . GLU A 1 80 ? 7.810 -9.684 -3.292 1.00 92.44 80 GLU A N 1
ATOM 601 C CA . GLU A 1 80 ? 7.580 -9.998 -1.880 1.00 92.44 80 GLU A CA 1
ATOM 602 C C . GLU A 1 80 ? 7.947 -8.838 -0.942 1.00 92.44 80 GLU A C 1
ATOM 604 O O . GLU A 1 80 ? 7.247 -8.593 0.048 1.00 92.44 80 GLU A O 1
ATOM 609 N N . ARG A 1 81 ? 8.996 -8.071 -1.270 1.00 94.00 81 ARG A N 1
ATOM 610 C CA . ARG A 1 81 ? 9.374 -6.878 -0.508 1.00 94.00 81 ARG A CA 1
ATOM 611 C C . ARG A 1 81 ? 8.303 -5.795 -0.611 1.00 94.00 81 ARG A C 1
ATOM 613 O O . ARG A 1 81 ? 7.950 -5.200 0.412 1.00 94.00 81 ARG A O 1
ATOM 620 N N . GLU A 1 82 ? 7.766 -5.561 -1.804 1.00 94.75 82 GLU A N 1
ATOM 621 C CA . GLU A 1 82 ? 6.695 -4.584 -2.009 1.00 94.75 82 GLU A CA 1
ATOM 622 C C . GLU A 1 82 ? 5.387 -5.021 -1.348 1.00 94.75 82 GLU A C 1
ATOM 624 O O . GLU A 1 82 ? 4.747 -4.213 -0.678 1.00 94.75 82 GLU A O 1
ATOM 629 N N . LEU A 1 83 ? 5.024 -6.304 -1.422 1.00 93.44 83 LEU A N 1
ATOM 630 C CA . LEU A 1 83 ? 3.858 -6.843 -0.716 1.00 93.44 83 LEU A CA 1
ATOM 631 C C . LEU A 1 83 ? 3.988 -6.668 0.806 1.00 93.44 83 LEU A C 1
ATOM 633 O O . LEU A 1 83 ? 3.039 -6.234 1.462 1.00 93.44 83 LEU A O 1
ATOM 637 N N . MET A 1 84 ? 5.169 -6.923 1.380 1.00 93.75 84 MET A N 1
ATOM 638 C CA . MET A 1 84 ? 5.425 -6.671 2.803 1.00 93.75 84 MET A CA 1
ATOM 639 C C . MET A 1 84 ? 5.291 -5.179 3.155 1.00 93.75 84 MET A C 1
ATOM 641 O O . MET A 1 84 ? 4.698 -4.831 4.182 1.00 93.75 84 MET A O 1
ATOM 645 N N . SER A 1 85 ? 5.802 -4.294 2.293 1.00 94.62 85 SER A N 1
ATOM 646 C CA . SER A 1 85 ? 5.662 -2.841 2.439 1.00 94.62 85 SER A CA 1
ATOM 647 C C . SER A 1 85 ? 4.189 -2.414 2.413 1.00 94.62 85 SER A C 1
ATOM 649 O O . SER A 1 85 ? 3.734 -1.699 3.310 1.00 94.62 85 SER A O 1
ATOM 651 N N . LEU A 1 86 ? 3.405 -2.933 1.459 1.00 95.12 86 LEU A N 1
ATOM 652 C CA . LEU A 1 86 ? 1.966 -2.682 1.349 1.00 95.12 86 LEU A CA 1
ATOM 653 C C . LEU A 1 86 ? 1.198 -3.136 2.591 1.00 95.12 86 LEU A C 1
ATOM 655 O O . LEU A 1 86 ? 0.318 -2.407 3.051 1.00 95.12 86 LEU A O 1
ATOM 659 N N . VAL A 1 87 ? 1.530 -4.296 3.165 1.00 94.25 87 VAL A N 1
ATOM 660 C CA . VAL A 1 87 ? 0.907 -4.775 4.409 1.00 94.25 87 VAL A CA 1
ATOM 661 C C . VAL A 1 87 ? 1.175 -3.801 5.556 1.00 94.25 87 VAL A C 1
ATOM 663 O O . VAL A 1 87 ? 0.233 -3.370 6.224 1.00 94.25 87 VAL A O 1
ATOM 666 N N . SER A 1 88 ? 2.434 -3.400 5.760 1.00 95.62 88 SER A N 1
ATOM 667 C CA . SER A 1 88 ? 2.803 -2.445 6.814 1.00 95.62 88 SER A CA 1
ATOM 668 C C . SER A 1 88 ? 2.103 -1.094 6.631 1.00 95.62 88 SER A C 1
ATOM 670 O O . SER A 1 88 ? 1.525 -0.548 7.573 1.00 95.62 88 SER A O 1
ATOM 672 N N . HIS A 1 89 ? 2.100 -0.576 5.401 1.00 95.44 89 HIS A N 1
ATOM 673 C CA . HIS A 1 89 ? 1.456 0.686 5.039 1.00 95.44 89 HIS A CA 1
ATOM 674 C C . HIS A 1 89 ? -0.063 0.647 5.246 1.00 95.44 89 HIS A C 1
ATOM 676 O O . HIS A 1 89 ? -0.662 1.572 5.795 1.00 95.44 89 HIS A O 1
ATOM 682 N N . THR A 1 90 ? -0.694 -0.463 4.864 1.00 95.75 90 THR A N 1
ATOM 683 C CA . THR A 1 90 ? -2.133 -0.683 5.045 1.00 95.75 90 THR A CA 1
ATOM 684 C C . THR A 1 90 ? -2.498 -0.728 6.524 1.00 95.75 90 THR A C 1
ATOM 686 O O . THR A 1 90 ? -3.430 -0.043 6.939 1.00 95.75 90 THR A O 1
ATOM 689 N N . ILE A 1 91 ? -1.743 -1.471 7.341 1.00 96.19 91 ILE A N 1
ATOM 690 C CA . ILE A 1 91 ? -1.945 -1.530 8.797 1.00 96.19 91 ILE A CA 1
ATOM 691 C C . ILE A 1 91 ? -1.831 -0.131 9.411 1.00 96.19 91 ILE A C 1
ATOM 693 O O . ILE A 1 91 ? -2.705 0.261 10.186 1.00 96.19 91 ILE A O 1
ATOM 697 N N . HIS A 1 92 ? -0.811 0.641 9.024 1.00 96.38 92 HIS A N 1
ATOM 698 C CA . HIS A 1 92 ? -0.620 2.013 9.495 1.00 96.38 92 HIS A CA 1
ATOM 699 C C . HIS A 1 92 ? -1.843 2.897 9.204 1.00 96.38 92 HIS A C 1
ATOM 701 O O . HIS A 1 92 ? -2.375 3.549 10.105 1.00 96.38 92 HIS A O 1
ATOM 707 N N . HIS A 1 93 ? -2.357 2.879 7.973 1.00 96.12 93 HIS A N 1
ATOM 708 C CA . HIS A 1 93 ? -3.538 3.672 7.635 1.00 96.12 93 HIS A CA 1
ATOM 709 C C . HIS A 1 93 ? -4.825 3.160 8.283 1.00 96.12 93 HIS A C 1
ATOM 711 O O . HIS A 1 93 ? -5.665 3.970 8.678 1.00 96.12 93 HIS A O 1
ATOM 717 N N . LEU A 1 94 ? -4.989 1.845 8.442 1.00 95.62 94 LEU A N 1
ATOM 718 C CA . LEU A 1 94 ? -6.116 1.286 9.187 1.00 95.62 94 LEU A CA 1
ATOM 719 C C . LEU A 1 94 ? -6.087 1.713 10.660 1.00 95.62 94 LEU A C 1
ATOM 721 O O . LEU A 1 94 ? -7.151 1.948 11.227 1.00 95.62 94 LEU A O 1
ATOM 725 N N . ALA A 1 95 ? -4.906 1.887 11.263 1.00 96.44 95 ALA A N 1
ATOM 726 C CA . ALA A 1 95 ? -4.776 2.420 12.619 1.00 96.44 95 ALA A CA 1
ATOM 727 C C . ALA A 1 95 ? -5.289 3.865 12.714 1.00 96.44 95 ALA A C 1
ATOM 729 O O . ALA A 1 95 ? -6.049 4.191 13.626 1.00 96.44 95 ALA A O 1
ATOM 730 N N . ILE A 1 96 ? -4.940 4.713 11.739 1.00 96.50 96 ILE A N 1
ATOM 731 C CA . ILE A 1 96 ? -5.431 6.099 11.660 1.00 96.50 96 ILE A CA 1
ATOM 732 C C . ILE A 1 96 ? -6.952 6.122 11.477 1.00 96.50 96 ILE A C 1
ATOM 734 O O . ILE A 1 96 ? -7.653 6.827 12.201 1.00 96.50 96 ILE A O 1
ATOM 738 N N . ILE A 1 97 ? -7.479 5.325 10.542 1.00 94.81 97 ILE A N 1
ATOM 739 C CA . ILE A 1 97 ? -8.925 5.225 10.301 1.00 94.81 97 ILE A CA 1
ATOM 740 C C . ILE A 1 97 ? -9.644 4.761 11.571 1.00 94.81 97 ILE A C 1
ATOM 742 O O . ILE A 1 97 ? -10.660 5.342 11.946 1.00 94.81 97 ILE A O 1
ATOM 746 N N . ALA A 1 98 ? -9.107 3.752 12.262 1.00 96.06 98 ALA A N 1
ATOM 747 C CA . ALA A 1 98 ? -9.691 3.248 13.496 1.00 96.06 98 ALA A CA 1
ATOM 748 C C . ALA A 1 98 ? -9.687 4.296 14.613 1.00 96.06 98 ALA A C 1
ATOM 750 O O . ALA A 1 98 ? -10.682 4.421 15.325 1.00 96.06 98 ALA A O 1
ATOM 751 N N . LEU A 1 99 ? -8.600 5.061 14.753 1.00 96.31 99 LEU A N 1
ATOM 752 C CA . LEU A 1 99 ? -8.505 6.156 15.716 1.00 96.31 99 LEU A CA 1
ATOM 753 C C . LEU A 1 99 ? -9.590 7.213 15.461 1.00 96.31 99 LEU A C 1
ATOM 755 O O . LEU A 1 99 ? -10.321 7.574 16.381 1.00 96.31 99 LEU A O 1
ATOM 759 N N . LEU A 1 100 ? -9.732 7.657 14.209 1.00 96.62 100 LEU A N 1
ATOM 760 C CA . LEU A 1 100 ? -10.728 8.657 13.815 1.00 96.62 100 LEU A CA 1
ATOM 761 C C . LEU A 1 100 ? -12.160 8.149 14.014 1.00 96.62 100 LEU A C 1
ATOM 763 O O . LEU A 1 100 ? -12.983 8.834 14.616 1.00 96.62 100 LEU A O 1
ATOM 767 N N . ALA A 1 101 ? -12.454 6.929 13.563 1.00 96.00 101 ALA A N 1
ATOM 768 C CA . ALA A 1 101 ? -13.783 6.338 13.677 1.00 96.00 101 ALA A CA 1
ATOM 769 C C . ALA A 1 101 ? -14.206 6.145 15.142 1.00 96.00 101 ALA A C 1
ATOM 771 O O . ALA A 1 101 ? -15.338 6.467 15.501 1.00 96.00 101 ALA A O 1
ATOM 772 N N . ARG A 1 102 ? -13.292 5.683 16.009 1.00 95.69 102 ARG A N 1
ATOM 773 C CA . ARG A 1 102 ? -13.544 5.591 17.457 1.00 95.69 102 ARG A CA 1
ATOM 774 C C . ARG A 1 102 ? -13.786 6.966 18.072 1.00 95.69 102 ARG A C 1
ATOM 776 O O . ARG A 1 102 ? -14.706 7.106 18.871 1.00 95.69 102 ARG A O 1
ATOM 783 N N . GLY A 1 103 ? -13.005 7.975 17.679 1.00 96.38 103 GLY A N 1
ATOM 784 C CA . GLY A 1 103 ? -13.204 9.363 18.109 1.00 96.38 103 GLY A CA 1
ATOM 785 C C . GLY A 1 103 ? -14.567 9.933 17.699 1.00 96.38 103 GLY A C 1
ATOM 786 O O . GLY A 1 103 ? -15.149 10.719 18.438 1.00 96.38 103 GLY A O 1
ATOM 787 N N . ALA A 1 104 ? -15.113 9.478 16.570 1.00 97.25 104 ALA A N 1
ATOM 788 C CA . ALA A 1 104 ? -16.461 9.803 16.106 1.00 97.25 104 ALA A CA 1
ATOM 789 C C . ALA A 1 104 ? -17.574 8.942 16.749 1.00 97.25 104 ALA A C 1
ATOM 791 O O . ALA A 1 104 ? -18.738 9.068 16.379 1.00 97.25 104 ALA A O 1
ATOM 792 N N . GLY A 1 105 ? -17.245 8.067 17.707 1.00 97.31 105 GLY A N 1
ATOM 793 C CA . GLY A 1 105 ? -18.212 7.236 18.432 1.00 97.31 105 GLY A CA 1
ATOM 794 C C . GLY A 1 105 ? -18.524 5.881 17.787 1.00 97.31 105 GLY A C 1
ATOM 795 O O . GLY A 1 105 ? -19.383 5.155 18.288 1.00 97.31 105 GLY A O 1
ATOM 796 N N . HIS A 1 106 ? -17.833 5.492 16.710 1.00 96.88 106 HIS A N 1
ATOM 797 C CA . HIS A 1 106 ? -18.029 4.178 16.100 1.00 96.88 106 HIS A CA 1
ATOM 798 C C . HIS A 1 106 ? -17.331 3.068 16.890 1.00 96.88 106 HIS A C 1
ATOM 800 O O . HIS A 1 106 ? -16.168 3.174 17.290 1.00 96.88 106 HIS A O 1
ATOM 806 N N . GLN A 1 107 ? -18.028 1.943 17.047 1.00 94.75 107 GLN A N 1
ATOM 807 C CA . GLN A 1 107 ? -17.454 0.728 17.610 1.00 94.75 107 GLN A CA 1
ATOM 808 C C . GLN A 1 107 ? -16.801 -0.100 16.502 1.00 94.75 107 GLN A C 1
ATOM 810 O O . GLN A 1 107 ? -17.463 -0.572 15.582 1.00 94.75 107 GLN A O 1
ATOM 815 N N . LEU A 1 108 ? -15.488 -0.290 16.611 1.00 93.69 108 LEU A N 1
ATOM 816 C CA . LEU A 1 108 ? -14.702 -1.142 15.723 1.00 93.69 108 LEU A CA 1
ATOM 817 C C . LEU A 1 108 ? -14.055 -2.270 16.520 1.00 93.69 108 LEU A C 1
ATOM 819 O O . LEU A 1 108 ? -13.682 -2.082 17.687 1.00 93.69 108 LEU A O 1
ATOM 823 N N . ARG A 1 109 ? -13.829 -3.412 15.860 1.00 93.50 109 ARG A N 1
ATOM 824 C CA . ARG A 1 109 ? -13.029 -4.511 16.418 1.00 93.50 109 ARG A CA 1
ATOM 825 C C . ARG A 1 109 ? -11.687 -3.994 16.938 1.00 93.50 109 ARG A C 1
ATOM 827 O O . ARG A 1 109 ? -11.072 -3.118 16.330 1.00 93.50 109 ARG A O 1
ATOM 834 N N . SER A 1 110 ? -11.251 -4.512 18.081 1.00 89.75 110 SER A N 1
ATOM 835 C CA . SER A 1 110 ? -10.061 -4.038 18.801 1.00 89.75 110 SER A CA 1
ATOM 836 C C . SER A 1 110 ? -8.745 -4.278 18.059 1.00 89.75 110 SER A C 1
ATOM 838 O O . SER A 1 110 ? -7.748 -3.653 18.404 1.00 89.75 110 SER A O 1
ATOM 840 N N . ASP A 1 111 ? -8.731 -5.145 17.049 1.00 93.25 111 ASP A N 1
ATOM 841 C CA . ASP A 1 111 ? -7.546 -5.528 16.283 1.00 93.25 111 ASP A CA 1
ATOM 842 C C . ASP A 1 111 ? -7.356 -4.757 14.966 1.00 93.25 111 ASP A C 1
ATOM 844 O O . ASP A 1 111 ? -6.293 -4.861 14.355 1.00 93.25 111 ASP A O 1
ATOM 848 N N . ILE A 1 112 ? -8.333 -3.946 14.539 1.00 93.62 112 ILE A N 1
ATOM 849 C CA . ILE A 1 112 ? -8.195 -3.115 13.333 1.00 93.62 112 ILE A CA 1
ATOM 850 C C . ILE A 1 112 ? -7.012 -2.156 13.490 1.00 93.62 112 ILE A C 1
ATOM 852 O O . ILE A 1 112 ? -6.943 -1.392 14.454 1.00 93.62 112 ILE A O 1
ATOM 856 N N . GLY A 1 113 ? -6.102 -2.183 12.512 1.00 93.25 113 GLY A N 1
ATOM 857 C CA . GLY A 1 113 ? -4.913 -1.331 12.491 1.00 93.25 113 GLY A CA 1
ATOM 858 C C . GLY A 1 113 ? -3.782 -1.785 13.416 1.00 93.25 113 GLY A C 1
ATOM 859 O O . GLY A 1 113 ? -2.788 -1.076 13.547 1.00 93.25 113 GLY A O 1
ATOM 860 N N . LYS A 1 114 ? -3.889 -2.957 14.055 1.00 94.94 114 LYS A N 1
ATOM 861 C CA . LYS A 1 114 ? -2.788 -3.530 14.838 1.00 94.94 114 LYS A CA 1
ATOM 862 C C . LYS A 1 114 ? -1.895 -4.411 13.971 1.00 94.94 114 LYS A C 1
ATOM 864 O O . LYS A 1 114 ? -2.375 -5.195 13.154 1.00 94.94 114 LYS A O 1
ATOM 869 N N . ALA A 1 115 ? -0.586 -4.327 14.198 1.00 93.56 115 ALA A N 1
ATOM 870 C CA . ALA A 1 115 ? 0.359 -5.240 13.573 1.00 93.56 115 ALA A CA 1
ATOM 871 C C . ALA A 1 115 ? 0.147 -6.682 14.085 1.00 93.56 115 ALA A C 1
ATOM 873 O O . ALA A 1 115 ? -0.125 -6.872 15.277 1.00 93.56 115 ALA A O 1
ATOM 874 N N . PRO A 1 116 ? 0.329 -7.714 13.238 1.00 91.25 116 PRO A N 1
ATOM 875 C CA . PRO A 1 116 ? 0.206 -9.110 13.659 1.00 91.25 116 PRO A CA 1
ATOM 876 C C . PRO A 1 116 ? 1.102 -9.479 14.849 1.00 91.25 116 PRO A C 1
ATOM 878 O O . PRO A 1 116 ? 0.682 -10.229 15.729 1.00 91.25 116 PRO A O 1
ATOM 881 N N . SER A 1 117 ? 2.317 -8.923 14.914 1.00 91.75 117 SER A N 1
ATOM 882 C CA . SER A 1 117 ? 3.245 -9.117 16.035 1.00 91.75 117 SER A CA 1
ATOM 883 C C . SER A 1 117 ? 2.683 -8.583 17.356 1.00 91.75 117 SER A C 1
ATOM 885 O O . SER A 1 117 ? 2.787 -9.262 18.376 1.00 91.75 117 SER A O 1
ATOM 887 N N . THR A 1 118 ? 2.024 -7.422 17.335 1.00 92.62 118 THR A N 1
ATOM 888 C CA . THR A 1 118 ? 1.351 -6.837 18.503 1.00 92.62 118 THR A CA 1
ATOM 889 C C . THR A 1 118 ? 0.203 -7.721 18.976 1.00 92.62 118 THR A C 1
ATOM 891 O O . THR A 1 118 ? 0.129 -8.043 20.157 1.00 92.62 118 THR A O 1
ATOM 894 N N . ILE A 1 119 ? -0.652 -8.186 18.060 1.00 92.94 119 ILE A N 1
ATOM 895 C CA . ILE A 1 119 ? -1.772 -9.080 18.398 1.00 92.94 119 ILE A CA 1
ATOM 896 C C . ILE A 1 119 ? -1.252 -10.385 19.013 1.00 92.94 119 ILE A C 1
ATOM 898 O O . ILE A 1 119 ? -1.801 -10.875 19.999 1.00 92.94 119 ILE A O 1
ATOM 902 N N . LYS A 1 120 ? -0.182 -10.954 18.443 1.00 92.81 120 LYS A N 1
ATOM 903 C CA . LYS A 1 120 ? 0.450 -12.168 18.968 1.00 92.81 120 LYS A CA 1
ATOM 904 C C . LYS A 1 120 ? 0.965 -11.960 20.396 1.00 92.81 120 LYS A C 1
ATOM 906 O O . LYS A 1 120 ? 0.726 -12.820 21.236 1.00 92.81 120 LYS A O 1
ATOM 911 N N . TYR A 1 121 ? 1.622 -10.831 20.662 1.00 94.00 121 TYR A N 1
ATOM 912 C CA . TYR A 1 121 ? 2.129 -10.475 21.990 1.00 94.00 121 TYR A CA 1
ATOM 913 C C . TYR A 1 121 ? 1.004 -10.274 23.023 1.00 94.00 121 TYR A C 1
ATOM 915 O O . TYR A 1 121 ? 1.075 -10.801 24.132 1.00 94.00 121 TYR A O 1
ATOM 923 N 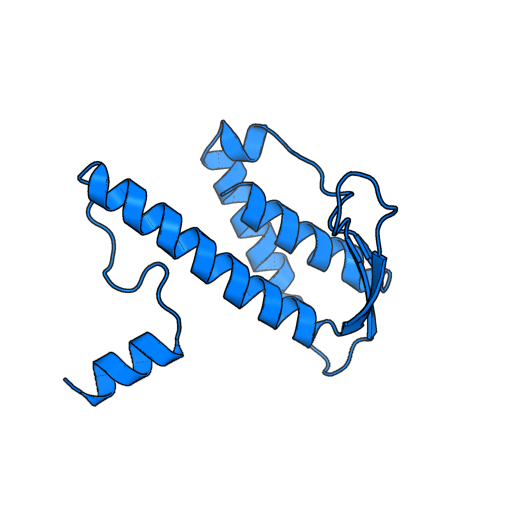N . GLU A 1 122 ? -0.074 -9.573 22.662 1.00 92.12 122 GLU A N 1
ATOM 924 C CA . GLU A 1 122 ? -1.238 -9.381 23.544 1.00 92.12 122 GLU A CA 1
ATOM 925 C C . GLU A 1 122 ? -1.880 -10.724 23.930 1.00 92.12 122 GLU A C 1
ATOM 927 O O . GLU A 1 122 ? -2.184 -10.959 25.099 1.00 92.12 122 GLU A O 1
ATOM 932 N N . ARG A 1 123 ? -2.014 -11.642 22.962 1.00 92.06 123 ARG A N 1
ATOM 933 C CA . ARG A 1 123 ? -2.570 -12.986 23.188 1.00 92.06 123 ARG A CA 1
ATOM 934 C C . ARG A 1 123 ? -1.662 -13.903 24.002 1.00 92.06 123 ARG A C 1
ATOM 936 O O . ARG A 1 123 ? -2.177 -14.796 24.654 1.00 92.06 123 ARG A O 1
ATOM 943 N N . SER A 1 124 ? -0.340 -13.724 23.956 1.00 90.19 124 SER A N 1
ATOM 944 C CA . SER A 1 124 ? 0.585 -14.513 24.784 1.00 90.19 124 SER A CA 1
ATOM 945 C C . SER A 1 124 ? 0.665 -14.034 26.234 1.00 90.19 124 SER A C 1
ATOM 947 O O . SER A 1 124 ? 1.264 -14.715 27.059 1.00 90.19 124 SER A O 1
ATOM 949 N N . THR A 1 125 ? 0.116 -12.852 26.523 1.00 77.00 125 THR A N 1
ATOM 950 C CA . THR A 1 125 ? 0.156 -12.208 27.847 1.00 77.00 125 THR A CA 1
ATOM 951 C C . THR A 1 125 ? -1.237 -12.153 28.499 1.00 77.00 125 THR A C 1
ATOM 953 O O . THR A 1 125 ? -1.402 -11.516 29.537 1.00 77.00 125 THR A O 1
ATOM 956 N N . SER A 1 126 ? -2.235 -12.798 27.879 1.00 61.50 126 SER A N 1
ATOM 957 C CA . SER A 1 126 ? -3.607 -12.975 28.383 1.00 61.50 126 SER A CA 1
ATOM 958 C C . SER A 1 126 ? -3.785 -14.384 28.935 1.00 61.50 126 SER A C 1
ATOM 960 O O . SER A 1 126 ? -4.477 -14.520 29.965 1.00 61.50 126 SER A O 1
#